Protein AF-A0A3N5HE63-F1 (afdb_monomer)

pLDDT: mean 71.76, std 16.98, range [38.91, 96.75]

Mean predicted aligned error: 15.1 Å

Structure (mmCIF, N/CA/C/O backbone):
data_AF-A0A3N5HE63-F1
#
_entry.id   AF-A0A3N5HE63-F1
#
loop_
_atom_site.group_PDB
_atom_site.id
_atom_site.type_symbol
_atom_site.label_atom_id
_atom_site.label_alt_id
_atom_site.label_comp_id
_atom_site.label_asym_id
_atom_site.label_entity_id
_atom_site.label_seq_id
_atom_site.pdbx_PDB_ins_code
_atom_site.Cartn_x
_atom_site.Cartn_y
_atom_site.Cartn_z
_atom_site.occupancy
_atom_site.B_iso_or_equiv
_atom_site.auth_seq_id
_atom_site.auth_comp_id
_atom_site.auth_asym_id
_atom_site.auth_atom_id
_atom_site.pdbx_PDB_model_num
ATOM 1 N N . MET A 1 1 ? 39.447 -13.914 7.683 1.00 48.34 1 MET A N 1
ATOM 2 C CA . MET A 1 1 ? 38.112 -14.407 7.272 1.00 48.34 1 MET A CA 1
ATOM 3 C C . MET A 1 1 ? 37.362 -14.836 8.532 1.00 48.34 1 MET A C 1
ATOM 5 O O . MET A 1 1 ? 37.515 -15.964 8.973 1.00 48.34 1 MET A O 1
ATOM 9 N N . SER A 1 2 ? 36.683 -13.901 9.212 1.00 47.88 2 SER A N 1
ATOM 10 C CA . SER A 1 2 ? 36.059 -14.165 10.520 1.00 47.88 2 SER A CA 1
ATOM 11 C C . SER A 1 2 ? 34.672 -14.775 10.322 1.00 47.88 2 SER A C 1
ATOM 13 O O . SER A 1 2 ? 33.735 -14.089 9.924 1.00 47.88 2 SER A O 1
ATOM 15 N N . SER A 1 3 ? 34.574 -16.076 10.591 1.00 61.31 3 SER A N 1
ATOM 16 C CA . SER A 1 3 ? 33.347 -16.878 10.641 1.00 61.31 3 SER A CA 1
ATOM 17 C C . SER A 1 3 ? 32.465 -16.487 11.840 1.00 61.31 3 SER A C 1
ATOM 19 O O . SER A 1 3 ? 32.244 -17.276 12.758 1.00 61.31 3 SER A O 1
ATOM 21 N N . ARG A 1 4 ? 31.960 -15.251 11.864 1.00 63.72 4 ARG A N 1
ATOM 22 C CA . ARG A 1 4 ? 30.845 -14.868 12.736 1.00 63.72 4 ARG A CA 1
ATOM 23 C C . ARG A 1 4 ? 29.577 -15.130 11.935 1.00 63.72 4 ARG A C 1
ATOM 25 O O . ARG A 1 4 ? 29.389 -14.509 10.894 1.00 63.72 4 ARG A O 1
ATOM 32 N N . GLY A 1 5 ? 28.771 -16.103 12.364 1.00 64.19 5 GLY A N 1
ATOM 33 C CA . GLY A 1 5 ? 27.536 -16.474 11.668 1.00 64.19 5 GLY A CA 1
ATOM 34 C C . GLY A 1 5 ? 26.649 -15.253 11.379 1.00 64.19 5 GLY A C 1
ATOM 35 O O . GLY A 1 5 ? 26.785 -14.228 12.054 1.00 64.19 5 GLY A O 1
ATOM 36 N N . PRO A 1 6 ? 25.716 -15.335 10.414 1.00 78.62 6 PRO A N 1
ATOM 37 C CA . PRO A 1 6 ? 24.883 -14.208 9.972 1.00 78.62 6 PRO A CA 1
ATOM 38 C C . PRO A 1 6 ? 23.885 -13.703 11.038 1.00 78.62 6 PRO A C 1
ATOM 40 O O . PRO A 1 6 ? 22.936 -12.993 10.726 1.00 78.62 6 PRO A O 1
ATOM 43 N N . VAL A 1 7 ? 24.090 -14.026 12.314 1.00 82.31 7 VAL A N 1
ATOM 44 C CA . VAL A 1 7 ? 23.218 -13.664 13.433 1.00 82.31 7 VAL A CA 1
ATOM 45 C C . VAL A 1 7 ? 23.179 -12.158 13.680 1.00 82.31 7 VAL A C 1
ATOM 47 O O . VAL A 1 7 ? 22.110 -11.620 13.944 1.00 82.31 7 VAL A O 1
ATOM 50 N N . LEU A 1 8 ? 24.311 -11.459 13.535 1.00 85.44 8 LEU A N 1
ATOM 51 C CA . LEU A 1 8 ? 24.368 -10.009 13.729 1.00 85.44 8 LEU A CA 1
ATOM 52 C C . LEU A 1 8 ? 23.517 -9.251 12.690 1.00 85.44 8 LEU A C 1
ATOM 54 O O . LEU A 1 8 ? 22.650 -8.487 13.109 1.00 85.44 8 LEU A O 1
ATOM 58 N N . PRO A 1 9 ? 23.684 -9.456 11.366 1.00 87.62 9 PRO A N 1
ATOM 59 C CA . PRO A 1 9 ? 22.844 -8.769 10.387 1.00 87.62 9 PRO A CA 1
ATOM 60 C C . PRO A 1 9 ? 21.364 -9.162 10.489 1.00 87.62 9 PRO A C 1
ATOM 62 O O . PRO A 1 9 ? 20.508 -8.304 10.292 1.00 87.62 9 PRO A O 1
ATOM 65 N N . VAL A 1 10 ? 21.040 -10.409 10.855 1.00 88.56 10 VAL A N 1
ATOM 66 C CA . VAL A 1 10 ? 19.645 -10.840 11.062 1.00 88.56 10 VAL A CA 1
ATOM 67 C C . VAL A 1 10 ? 19.011 -10.129 12.261 1.00 88.56 10 VAL A C 1
ATOM 69 O O . VAL A 1 10 ? 17.905 -9.613 12.138 1.00 88.56 10 VAL A O 1
ATOM 72 N N . LEU A 1 11 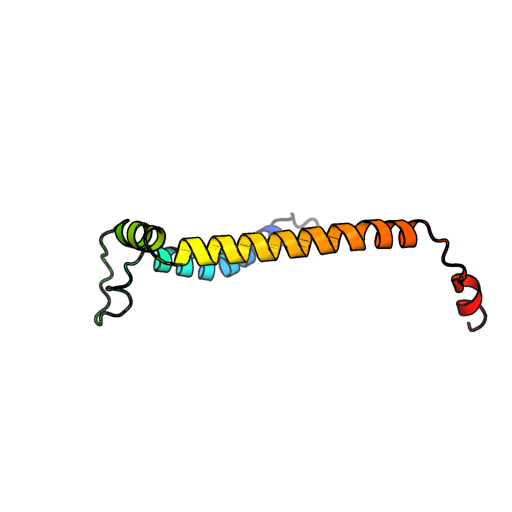? 19.707 -10.037 13.397 1.00 91.19 11 LEU A N 1
ATOM 73 C CA . LEU A 1 11 ? 19.211 -9.315 14.576 1.00 91.19 11 LEU A CA 1
ATOM 74 C C . LEU A 1 11 ? 19.004 -7.824 14.288 1.00 91.19 11 LEU A C 1
ATOM 76 O O . LEU A 1 11 ? 17.985 -7.260 14.683 1.00 91.19 11 LEU A O 1
ATOM 80 N N . VAL A 1 12 ? 19.934 -7.200 13.558 1.00 91.38 12 VAL A N 1
ATOM 81 C CA . VAL A 1 12 ? 19.803 -5.801 13.125 1.00 91.38 12 VAL A CA 1
ATOM 82 C C . VAL A 1 12 ? 18.595 -5.626 12.202 1.00 91.38 12 VAL A C 1
ATOM 84 O O . VAL A 1 12 ? 17.810 -4.703 12.402 1.00 91.38 12 VAL A O 1
ATOM 87 N N . ALA A 1 13 ? 18.396 -6.525 11.235 1.00 89.31 13 ALA A N 1
ATOM 88 C CA . ALA A 1 13 ? 17.242 -6.480 10.341 1.00 89.31 13 ALA A CA 1
ATOM 89 C C . ALA A 1 13 ? 15.913 -6.643 11.101 1.00 89.31 13 ALA A C 1
ATOM 91 O O . ALA A 1 13 ? 14.982 -5.878 10.865 1.00 89.31 13 ALA A O 1
ATOM 92 N N . VAL A 1 14 ? 15.832 -7.580 12.053 1.00 90.88 14 VAL A N 1
ATOM 93 C CA . VAL A 1 14 ? 14.6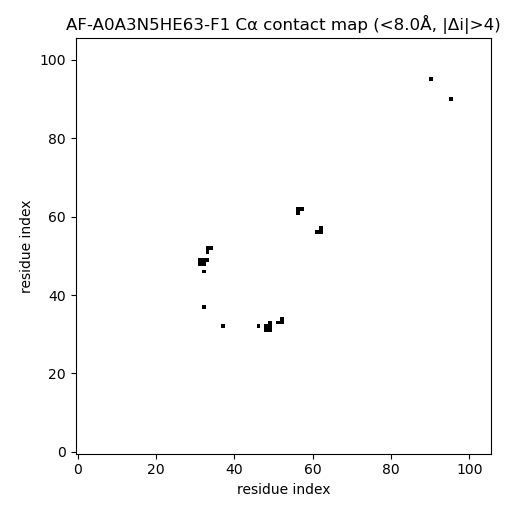33 -7.788 12.886 1.00 90.88 14 VAL A CA 1
ATOM 94 C C . VAL A 1 14 ? 14.331 -6.557 13.740 1.00 90.88 14 VAL A C 1
ATOM 96 O O . VAL A 1 14 ? 13.178 -6.133 13.805 1.00 90.88 14 VAL A O 1
ATOM 99 N N . LEU A 1 15 ? 15.349 -5.945 14.353 1.00 92.69 15 LEU A N 1
ATOM 100 C CA . LEU A 1 15 ? 15.178 -4.726 15.142 1.00 92.69 15 LEU A CA 1
ATOM 101 C C . LEU A 1 15 ? 14.679 -3.561 14.277 1.00 92.69 15 LEU A C 1
ATOM 103 O O . LEU A 1 15 ? 13.746 -2.864 14.668 1.00 92.69 15 LEU A O 1
ATOM 107 N N . LEU A 1 16 ? 15.258 -3.372 13.088 1.00 91.62 16 LEU A N 1
ATOM 108 C CA . LEU A 1 16 ? 14.823 -2.339 12.145 1.00 91.62 16 LEU A CA 1
ATOM 109 C C . LEU A 1 16 ? 13.374 -2.554 11.703 1.00 91.62 16 LEU A C 1
ATOM 111 O O . LEU A 1 16 ? 12.583 -1.613 11.724 1.00 91.62 16 LEU A O 1
ATOM 115 N N . VAL A 1 17 ? 13.001 -3.791 11.365 1.00 91.62 17 VAL A N 1
ATOM 116 C CA . VAL A 1 17 ? 11.618 -4.145 11.021 1.00 91.62 17 VAL A CA 1
ATOM 117 C C . VAL A 1 17 ? 10.678 -3.855 12.191 1.00 91.62 17 VAL A C 1
ATOM 119 O O . VAL A 1 17 ? 9.630 -3.252 11.983 1.00 91.62 17 VAL A O 1
ATOM 122 N N . ALA A 1 18 ? 11.052 -4.206 13.423 1.00 87.94 18 ALA A N 1
ATOM 123 C CA . ALA A 1 18 ? 10.240 -3.928 14.605 1.00 87.94 18 ALA A CA 1
ATOM 124 C C . ALA A 1 18 ? 10.042 -2.418 14.841 1.00 87.94 18 ALA A C 1
ATOM 126 O O . ALA A 1 18 ? 8.926 -1.982 15.123 1.00 87.94 18 ALA A O 1
ATOM 127 N N . VAL A 1 19 ? 11.092 -1.606 14.671 1.00 91.25 19 VAL A N 1
ATOM 128 C CA . VAL A 1 19 ? 11.016 -0.139 14.795 1.00 91.25 19 VAL A CA 1
ATOM 129 C C . VAL A 1 19 ? 10.120 0.464 13.713 1.00 91.25 19 VAL A C 1
ATOM 131 O O . VAL A 1 19 ? 9.309 1.335 14.015 1.00 91.25 19 VAL A O 1
ATOM 134 N N . VAL A 1 20 ? 10.214 -0.020 12.472 1.00 89.00 20 VAL A N 1
ATOM 135 C CA . VAL A 1 20 ? 9.373 0.440 11.352 1.00 89.00 20 VAL A CA 1
ATOM 136 C C . VAL A 1 20 ? 7.915 -0.000 11.514 1.00 89.00 20 VAL A C 1
ATOM 138 O O . VAL A 1 20 ? 7.005 0.752 11.171 1.00 89.00 20 VAL A O 1
ATOM 141 N N . LEU A 1 21 ? 7.668 -1.193 12.061 1.00 85.31 21 LEU A N 1
ATOM 142 C CA . LEU A 1 21 ? 6.317 -1.702 12.305 1.00 85.31 21 LEU A CA 1
ATOM 143 C C .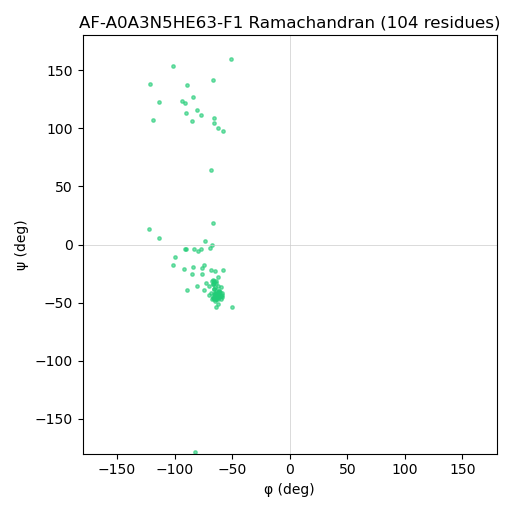 LEU A 1 21 ? 5.646 -1.060 13.521 1.00 85.31 21 LEU A C 1
ATOM 145 O O . LEU A 1 21 ? 4.421 -0.994 13.558 1.00 85.31 21 LEU A O 1
ATOM 149 N N . CYS A 1 22 ? 6.407 -0.553 14.491 1.00 83.88 22 CYS A N 1
ATOM 150 C CA . CYS A 1 22 ? 5.874 0.117 15.678 1.00 83.88 22 CYS A CA 1
ATOM 151 C C . CYS A 1 22 ? 4.835 1.223 15.355 1.00 83.88 22 CYS A C 1
ATOM 153 O O . CYS A 1 22 ? 3.700 1.125 15.835 1.00 83.88 22 CYS A O 1
ATOM 155 N N . PRO A 1 23 ? 5.122 2.226 14.495 1.00 82.00 23 PRO A N 1
ATOM 156 C CA . PRO A 1 23 ? 4.129 3.234 14.121 1.00 82.00 23 PRO A CA 1
ATOM 157 C C . PRO A 1 23 ? 2.965 2.653 13.307 1.00 82.00 23 PRO A C 1
ATOM 159 O O . PRO A 1 23 ? 1.841 3.135 13.425 1.00 82.00 23 PRO A O 1
ATOM 162 N N . VAL A 1 24 ? 3.193 1.597 12.518 1.00 80.00 24 VAL A N 1
ATOM 163 C CA . VAL A 1 24 ? 2.128 0.923 11.756 1.00 80.00 24 VAL A CA 1
ATOM 164 C C . VAL A 1 24 ? 1.133 0.265 12.707 1.00 80.00 24 VAL A C 1
ATOM 166 O O . VAL A 1 24 ? -0.070 0.457 12.562 1.00 80.00 24 V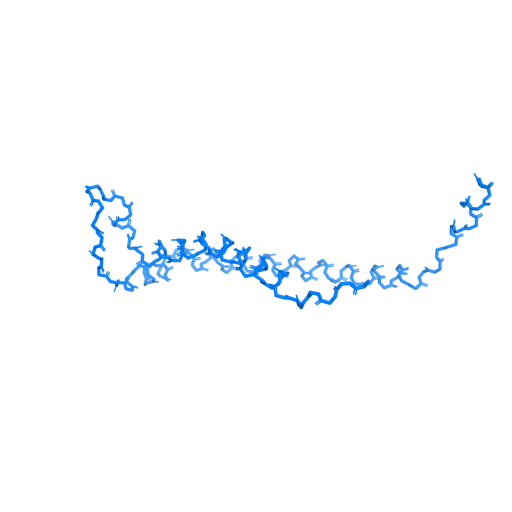AL A O 1
ATOM 169 N N . VAL A 1 25 ? 1.620 -0.447 13.724 1.00 75.69 25 VAL A N 1
ATOM 170 C CA . VAL A 1 25 ? 0.778 -1.063 14.757 1.00 75.69 25 VAL A CA 1
ATOM 171 C C . VAL A 1 25 ? -0.008 0.005 15.519 1.00 75.69 25 VAL A C 1
ATOM 173 O O . VAL A 1 25 ? -1.197 -0.186 15.761 1.00 75.69 25 VAL A O 1
ATOM 176 N N . PHE A 1 26 ? 0.603 1.151 15.830 1.00 74.44 26 PHE A N 1
ATOM 177 C CA . PHE A 1 26 ? -0.089 2.275 16.468 1.00 74.44 26 PHE A CA 1
ATOM 178 C C . PHE A 1 26 ? -1.227 2.837 15.598 1.00 74.44 26 PHE A C 1
ATOM 180 O O . PHE A 1 26 ? -2.340 3.033 16.083 1.00 74.44 26 PHE A O 1
ATOM 187 N N . ILE A 1 27 ? -0.989 3.036 14.298 1.00 73.75 27 ILE A N 1
ATOM 188 C CA . ILE A 1 27 ? -2.012 3.507 13.349 1.00 73.75 27 ILE A CA 1
ATOM 189 C C . ILE A 1 27 ? -3.139 2.481 13.205 1.00 73.75 27 ILE A C 1
ATOM 191 O O . ILE A 1 27 ? -4.312 2.848 13.219 1.00 73.75 27 ILE A O 1
ATOM 195 N N . VAL A 1 28 ? -2.802 1.195 13.113 1.00 70.00 28 VAL A N 1
ATOM 196 C CA . VAL A 1 28 ? -3.784 0.108 13.030 1.00 70.00 28 VAL A CA 1
ATOM 197 C C . VAL A 1 28 ? -4.639 0.058 14.299 1.00 70.00 28 VAL A C 1
ATOM 199 O O . VAL A 1 28 ? -5.861 -0.001 14.204 1.00 70.00 28 VAL A O 1
ATOM 202 N N . GLN A 1 29 ? -4.038 0.175 15.486 1.00 64.50 29 GLN A N 1
ATOM 203 C CA . GLN A 1 29 ? -4.776 0.258 16.752 1.00 64.50 29 GLN A CA 1
ATOM 204 C C . GLN A 1 29 ? -5.706 1.478 16.808 1.00 64.50 29 GLN A C 1
ATOM 206 O O . GLN A 1 29 ? -6.844 1.357 17.260 1.00 64.50 29 GLN A O 1
ATOM 211 N N . MET A 1 30 ? -5.260 2.637 16.317 1.00 59.69 30 MET A N 1
ATOM 212 C CA . MET A 1 30 ? -6.095 3.839 16.211 1.00 59.69 30 MET A CA 1
ATOM 213 C C . MET A 1 30 ? -7.231 3.662 15.193 1.00 59.69 30 MET A C 1
ATOM 215 O O . MET A 1 30 ? -8.336 4.140 15.435 1.00 59.69 30 MET A O 1
ATOM 219 N N . SER A 1 31 ? -7.007 2.915 14.106 1.00 60.16 31 SER A N 1
ATOM 220 C CA . SER A 1 31 ? -8.024 2.606 13.090 1.00 60.16 31 SER A CA 1
ATOM 221 C C . SER A 1 31 ? -9.180 1.751 13.621 1.00 60.16 31 SER A C 1
ATOM 223 O O . SER A 1 31 ? -10.261 1.766 13.032 1.00 60.16 31 SER A O 1
ATOM 225 N N . PHE A 1 32 ? -8.976 1.002 14.708 1.00 55.62 32 PHE A N 1
ATOM 226 C CA . PHE A 1 32 ? -10.027 0.220 15.366 1.00 55.62 32 PHE A CA 1
ATOM 227 C C . PHE A 1 32 ? -10.778 0.995 16.464 1.00 55.62 32 PHE A C 1
ATOM 229 O O . PHE A 1 32 ? -11.741 0.468 17.020 1.00 55.62 32 PHE A O 1
ATOM 236 N N . ARG A 1 33 ? -10.386 2.241 16.779 1.00 52.09 33 ARG A N 1
ATOM 237 C CA . ARG A 1 33 ? -11.098 3.106 17.738 1.00 52.09 33 ARG A CA 1
ATOM 238 C C . ARG A 1 33 ? -12.176 3.935 17.025 1.00 52.09 33 ARG A C 1
ATOM 240 O O . ARG A 1 33 ? -11.951 4.475 15.946 1.00 52.09 33 ARG A O 1
ATOM 247 N N . THR A 1 34 ? -13.364 4.045 17.620 1.00 54.03 34 THR A N 1
ATOM 248 C CA . THR A 1 34 ? -14.502 4.811 17.074 1.00 54.03 34 THR A CA 1
ATOM 249 C C . THR A 1 34 ? -14.233 6.316 17.042 1.00 54.03 34 THR A C 1
ATOM 251 O O . THR A 1 34 ? -13.701 6.861 18.011 1.00 54.03 34 THR A O 1
ATOM 254 N N . GLY A 1 35 ? -14.680 7.012 15.987 1.00 51.94 35 GLY A N 1
ATOM 255 C CA . GLY A 1 35 ? -14.438 8.453 15.791 1.00 51.94 35 GLY A CA 1
ATOM 256 C C . GLY A 1 35 ? -14.951 9.371 16.915 1.00 51.94 35 GLY A C 1
ATOM 257 O O . GLY A 1 35 ? -14.415 10.458 17.101 1.00 51.94 35 GLY A O 1
ATOM 258 N N . LEU A 1 36 ? -15.927 8.922 17.714 1.00 47.22 36 LEU A N 1
ATOM 259 C CA . LEU A 1 36 ? -16.467 9.654 18.874 1.00 47.22 36 LEU A CA 1
ATOM 260 C C . LEU A 1 36 ? -15.656 9.481 20.169 1.00 47.22 36 LEU A C 1
ATOM 262 O O . LEU A 1 36 ? -15.769 10.304 21.073 1.00 47.22 36 LEU A O 1
ATOM 266 N N . GLU A 1 37 ? -14.823 8.446 20.266 1.00 48.16 37 GLU A N 1
ATOM 267 C CA . GLU A 1 37 ? -13.936 8.221 21.416 1.00 48.16 37 GLU A CA 1
ATOM 268 C C . GLU A 1 37 ? -12.493 8.689 21.131 1.00 48.16 37 GLU A C 1
ATOM 270 O O . GLU A 1 37 ? -11.704 8.848 22.057 1.00 48.16 37 GLU A O 1
ATOM 275 N N . ALA A 1 38 ? -12.164 9.024 19.874 1.00 48.22 38 ALA A N 1
ATOM 276 C CA . ALA A 1 38 ? -10.912 9.695 19.503 1.00 48.22 38 ALA A CA 1
ATOM 277 C C . ALA A 1 38 ? -10.823 11.155 20.005 1.00 48.22 38 ALA A C 1
ATOM 279 O O . ALA A 1 38 ? -9.725 11.688 20.144 1.00 48.22 38 ALA A O 1
ATOM 280 N N . PHE A 1 39 ? -11.967 11.788 20.297 1.00 48.81 39 PHE A N 1
ATOM 281 C CA . PHE A 1 39 ? -12.062 13.182 20.760 1.00 48.81 39 PHE A CA 1
ATOM 282 C C . PHE A 1 39 ? -12.567 13.330 22.207 1.00 48.81 39 PHE A C 1
ATOM 284 O O . PHE A 1 39 ? -12.793 14.449 22.666 1.00 48.81 39 PHE A O 1
ATOM 291 N N . ARG A 1 40 ? -12.758 12.230 22.951 1.00 44.72 40 ARG A N 1
ATOM 292 C CA . ARG A 1 40 ? -13.188 12.283 24.358 1.00 44.72 40 ARG A CA 1
ATOM 293 C C . ARG A 1 40 ? -11.981 12.324 25.301 1.00 44.72 40 ARG A C 1
ATOM 295 O O . ARG A 1 40 ? -11.154 11.420 25.310 1.00 44.72 40 ARG A O 1
ATOM 302 N N . MET A 1 41 ? -11.913 13.369 26.125 1.00 38.91 41 MET A N 1
ATOM 303 C CA . MET A 1 41 ? -11.097 13.416 27.346 1.00 38.91 41 MET A CA 1
ATOM 304 C C . MET A 1 41 ? -12.005 12.975 28.507 1.00 38.91 41 MET A C 1
ATOM 306 O O . MET A 1 41 ? -13.054 13.604 28.661 1.00 38.91 41 MET A O 1
ATOM 310 N N . PRO A 1 42 ? -11.697 11.936 29.313 1.00 47.84 42 PRO A N 1
ATOM 311 C CA . PRO A 1 42 ? -10.419 11.247 29.518 1.00 47.84 42 PRO A CA 1
ATOM 312 C C . PRO A 1 42 ? -10.286 9.893 28.770 1.00 47.84 42 PRO A C 1
ATOM 314 O O . PRO A 1 42 ? -11.290 9.233 28.509 1.00 47.84 42 PRO A O 1
ATOM 317 N N . PRO A 1 43 ? -9.052 9.450 28.446 1.00 47.19 43 PRO A N 1
ATOM 318 C CA . PRO A 1 43 ? -8.792 8.256 27.637 1.00 47.19 43 PRO A CA 1
ATOM 319 C C . PRO A 1 43 ? -8.967 6.959 28.442 1.00 47.19 43 PRO A C 1
ATOM 321 O O . PRO A 1 43 ? -8.163 6.641 29.318 1.00 47.19 43 PRO A O 1
ATOM 324 N N . THR A 1 44 ? -9.995 6.170 28.133 1.00 52.50 44 THR A N 1
ATOM 325 C CA . THR A 1 44 ? -10.201 4.846 28.732 1.00 52.50 44 TH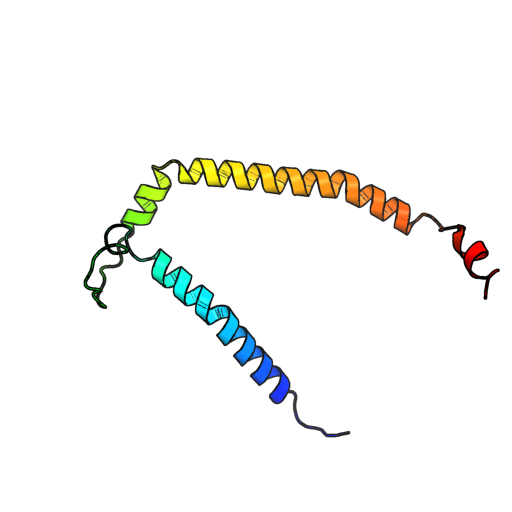R A CA 1
ATOM 326 C C . THR A 1 44 ? -9.393 3.781 27.983 1.00 52.50 44 THR A C 1
ATOM 328 O O . THR A 1 44 ? -9.468 3.645 26.764 1.00 52.50 44 THR A O 1
ATOM 331 N N . LEU A 1 45 ? -8.593 3.005 28.725 1.00 53.19 45 LEU A N 1
ATOM 332 C CA . LEU A 1 45 ? -7.748 1.915 28.203 1.00 53.19 45 LEU A CA 1
ATOM 333 C C . LEU A 1 45 ? -8.536 0.630 27.874 1.00 53.19 45 LEU A C 1
ATOM 335 O O . LEU A 1 45 ? -7.963 -0.322 27.352 1.00 53.19 45 LEU A O 1
ATOM 339 N N . VAL A 1 46 ? -9.841 0.604 28.167 1.00 50.12 46 VAL A N 1
ATOM 340 C CA . VAL A 1 46 ? -10.749 -0.524 27.927 1.00 50.12 46 VAL A CA 1
ATOM 341 C C . VAL A 1 46 ? -11.831 -0.047 26.963 1.00 50.12 46 VAL A C 1
ATOM 343 O O . VAL A 1 46 ? -12.671 0.773 27.325 1.00 50.12 46 VAL A O 1
ATOM 346 N N . PHE A 1 47 ? -11.763 -0.515 25.720 1.00 52.06 47 PHE A N 1
ATOM 347 C CA . PHE A 1 47 ? -12.588 -0.057 24.603 1.00 52.06 47 PHE A CA 1
ATOM 348 C C . PHE A 1 47 ? -13.372 -1.244 24.042 1.00 52.06 47 PHE A C 1
ATOM 350 O O . PHE A 1 47 ? -12.817 -2.334 23.897 1.00 52.06 47 PHE A O 1
ATOM 357 N N . SER A 1 48 ? -14.646 -1.043 23.709 1.00 49.34 48 SER A N 1
ATOM 358 C CA . SER A 1 48 ? -15.463 -2.062 23.042 1.00 49.34 48 SER A CA 1
ATOM 359 C C . SER A 1 48 ? -15.134 -2.060 21.541 1.00 49.34 48 SER A C 1
ATOM 361 O O . SER A 1 48 ? -15.358 -1.034 20.888 1.00 49.34 48 SER A O 1
ATOM 363 N N . PRO A 1 49 ? -14.575 -3.141 20.962 1.00 51.41 49 PRO A N 1
ATOM 364 C CA . PRO A 1 49 ? -14.270 -3.190 19.536 1.00 51.41 49 PRO A CA 1
ATOM 365 C C . PRO A 1 49 ? -15.585 -3.158 18.752 1.00 51.41 49 PRO A C 1
ATOM 367 O O . PRO A 1 49 ? -16.325 -4.138 18.707 1.00 51.41 49 PRO A O 1
ATOM 370 N N . THR A 1 50 ? -15.911 -2.014 18.150 1.00 53.16 50 THR A N 1
ATOM 371 C CA . THR A 1 50 ? -17.163 -1.829 17.411 1.00 53.16 50 THR A CA 1
ATOM 372 C C . THR A 1 50 ? -16.881 -1.626 15.925 1.00 53.16 50 THR A C 1
ATOM 374 O O . THR A 1 50 ? -16.195 -0.699 15.504 1.00 53.16 50 THR A O 1
ATOM 377 N N . LEU A 1 51 ? -17.468 -2.494 15.097 1.00 55.53 51 LEU A N 1
ATOM 378 C CA . LEU A 1 51 ? -17.391 -2.462 13.627 1.00 55.53 51 LEU A CA 1
ATOM 379 C C . LEU A 1 51 ? -18.228 -1.331 12.996 1.00 55.53 51 LEU A C 1
ATOM 381 O O . LEU A 1 51 ? -18.291 -1.201 11.776 1.00 55.53 51 LEU A O 1
ATOM 385 N N . ARG A 1 52 ? -18.864 -0.491 13.819 1.00 53.50 52 ARG A N 1
ATOM 386 C CA . ARG A 1 52 ? -19.772 0.571 13.372 1.00 53.50 52 ARG A CA 1
ATOM 387 C C . ARG A 1 52 ? -19.055 1.684 12.603 1.00 53.50 52 ARG A C 1
ATOM 389 O O . ARG A 1 52 ? -19.6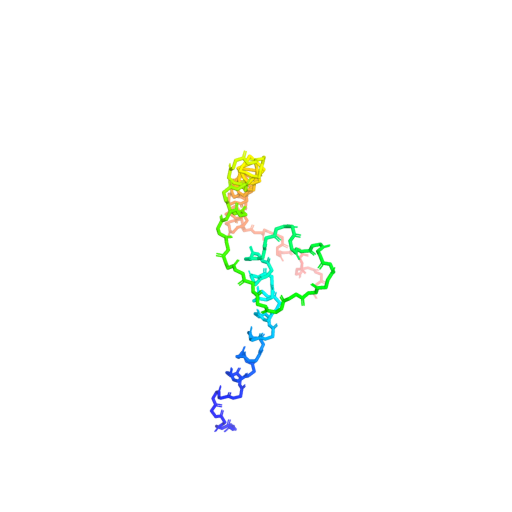02 2.188 11.635 1.00 53.50 52 ARG A O 1
ATOM 396 N N . ASN A 1 53 ? -17.793 1.963 12.939 1.00 54.22 53 ASN A N 1
ATOM 397 C CA . ASN A 1 53 ? -16.959 2.926 12.209 1.00 54.22 53 ASN A CA 1
ATOM 398 C C . ASN A 1 53 ? -16.725 2.492 10.745 1.00 54.22 53 ASN A C 1
ATOM 400 O O . ASN A 1 53 ? -16.695 3.328 9.848 1.00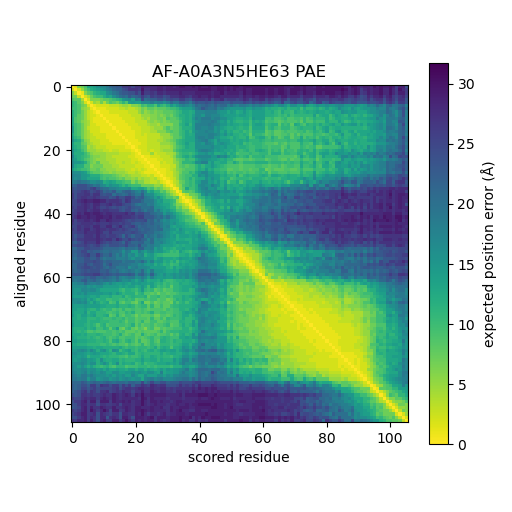 54.22 53 ASN A O 1
ATOM 404 N N . TYR A 1 54 ? -16.595 1.182 10.497 1.00 54.19 54 TYR A N 1
ATOM 405 C CA . TYR A 1 54 ? -16.459 0.629 9.145 1.00 54.19 54 TYR A CA 1
ATOM 406 C C . TYR A 1 54 ? -17.779 0.678 8.363 1.00 54.19 54 TYR A C 1
ATOM 408 O O . TYR A 1 54 ? -17.746 0.899 7.157 1.00 54.19 54 TYR A O 1
ATOM 416 N N . ALA A 1 55 ? -18.929 0.527 9.031 1.00 57.66 55 ALA A N 1
ATOM 417 C CA . ALA A 1 55 ? -20.240 0.687 8.397 1.00 57.66 55 ALA A CA 1
ATOM 418 C C . ALA A 1 55 ? -20.487 2.145 7.960 1.00 57.66 55 ALA A C 1
ATOM 420 O O . ALA A 1 55 ? -20.840 2.384 6.806 1.00 57.66 55 ALA A O 1
ATOM 421 N N . ASP A 1 56 ? -20.172 3.118 8.823 1.00 57.22 56 ASP A N 1
ATOM 422 C CA . ASP A 1 56 ? -20.298 4.550 8.507 1.00 57.22 56 ASP A CA 1
ATOM 423 C C . ASP A 1 56 ? -19.318 4.989 7.388 1.00 57.22 56 ASP A C 1
ATOM 425 O O . ASP A 1 56 ? -19.627 5.857 6.568 1.00 57.22 56 ASP A O 1
ATOM 429 N N . LEU A 1 57 ? -18.137 4.358 7.300 1.00 55.47 57 LEU A N 1
ATOM 430 C CA . LEU A 1 57 ? -17.167 4.546 6.207 1.00 55.47 57 LEU A CA 1
ATOM 431 C C . LEU A 1 57 ? -17.696 4.056 4.848 1.00 55.47 57 LEU A C 1
ATOM 433 O O . LEU A 1 57 ? -17.354 4.640 3.817 1.00 55.47 57 LEU A O 1
ATOM 437 N N . VAL A 1 58 ? -18.512 2.998 4.837 1.00 56.06 58 VAL A N 1
ATOM 438 C CA . VAL A 1 58 ? -19.095 2.421 3.615 1.00 56.06 58 VAL A CA 1
ATOM 439 C C . VAL A 1 58 ? -20.314 3.218 3.137 1.00 56.06 58 VAL A C 1
ATOM 441 O O . VAL A 1 58 ? -20.473 3.395 1.932 1.00 56.06 58 VAL A O 1
ATOM 444 N N . GLU A 1 59 ? -21.132 3.759 4.046 1.00 58.00 59 GLU A N 1
ATOM 445 C CA . GLU A 1 59 ? -22.267 4.635 3.697 1.00 58.00 59 GLU A CA 1
ATOM 446 C C . GLU A 1 59 ? -21.841 6.066 3.306 1.00 58.00 59 GLU A C 1
ATOM 448 O O . GLU A 1 59 ? -22.575 6.783 2.621 1.00 58.00 59 GLU A O 1
ATOM 453 N N . GLY A 1 60 ? -20.641 6.500 3.705 1.00 62.38 60 GLY A N 1
ATOM 454 C CA . GLY A 1 60 ? -20.120 7.839 3.429 1.00 62.38 60 GLY A CA 1
ATOM 455 C C . GLY A 1 60 ? -19.479 8.049 2.044 1.00 62.38 60 GLY A C 1
ATOM 456 O O . GLY A 1 60 ? -19.336 7.160 1.207 1.00 62.38 60 GLY A O 1
ATOM 457 N N . LYS A 1 61 ? -18.974 9.273 1.809 1.00 60.91 61 LYS A N 1
ATOM 458 C CA . LYS A 1 61 ? -18.230 9.658 0.583 1.00 60.91 61 LYS A CA 1
ATOM 459 C C . LYS A 1 61 ? -16.838 9.010 0.461 1.00 60.91 61 LYS A C 1
ATOM 461 O O . LYS A 1 61 ? -16.158 9.226 -0.542 1.00 60.91 61 LYS A O 1
ATOM 466 N N . PHE A 1 62 ? -16.401 8.243 1.460 1.00 64.19 62 PHE A N 1
ATOM 467 C CA . PHE A 1 62 ? -15.075 7.626 1.501 1.00 64.19 62 PHE A CA 1
ATOM 468 C C . PHE A 1 62 ? -14.884 6.604 0.377 1.00 64.19 62 PHE A C 1
ATOM 470 O O . PHE A 1 62 ? -13.870 6.655 -0.313 1.00 64.19 62 PHE A O 1
ATOM 477 N N . VAL A 1 63 ? -15.891 5.763 0.108 1.00 68.00 63 VAL A N 1
ATOM 478 C CA . VAL A 1 63 ? -15.856 4.791 -1.000 1.00 68.00 63 VAL A CA 1
ATOM 479 C C . VAL A 1 63 ? -15.655 5.499 -2.342 1.00 68.00 63 VAL A C 1
ATOM 481 O O . VAL A 1 63 ? -14.833 5.077 -3.151 1.00 68.00 63 VAL A O 1
ATOM 484 N N . ARG A 1 64 ? -16.331 6.634 -2.560 1.00 72.12 64 ARG A N 1
ATOM 485 C CA . ARG A 1 64 ? -16.169 7.432 -3.784 1.00 72.12 64 ARG A CA 1
ATOM 486 C C . ARG A 1 64 ? -14.762 8.025 -3.903 1.00 72.12 64 ARG A C 1
ATOM 488 O O . ARG A 1 64 ? -14.184 7.976 -4.983 1.00 72.12 64 ARG A O 1
ATOM 495 N N . SER A 1 65 ? -14.199 8.558 -2.820 1.00 72.44 65 SER A N 1
ATOM 496 C CA . SER A 1 65 ? -12.816 9.059 -2.815 1.00 72.44 65 SER A CA 1
ATOM 497 C C . SER A 1 65 ? -11.792 7.944 -3.030 1.00 72.44 65 SER A C 1
ATOM 499 O O . SER A 1 65 ? -10.803 8.155 -3.727 1.00 72.44 65 SER A O 1
ATOM 501 N N . LEU A 1 66 ? -12.041 6.752 -2.484 1.00 78.94 66 LEU A N 1
ATOM 502 C CA . LEU A 1 66 ? -11.192 5.582 -2.675 1.00 78.94 66 LEU A CA 1
ATOM 503 C C . LEU A 1 66 ? -11.204 5.143 -4.143 1.00 78.94 66 LEU A C 1
ATOM 505 O O . LEU A 1 66 ? -10.142 5.035 -4.747 1.00 78.94 66 LEU A O 1
ATOM 509 N N . VAL A 1 67 ? -12.388 5.022 -4.752 1.00 81.81 67 VAL A N 1
ATOM 510 C CA . VAL A 1 67 ? -12.533 4.715 -6.185 1.00 81.81 67 VAL A CA 1
ATOM 511 C C . VAL A 1 67 ? -11.865 5.779 -7.057 1.00 81.81 67 VAL A C 1
ATOM 513 O O . VAL A 1 67 ? -11.101 5.429 -7.952 1.00 81.81 67 VAL A O 1
ATOM 516 N N . ASN A 1 68 ? -12.082 7.069 -6.787 1.00 85.50 68 ASN A N 1
ATOM 517 C CA . ASN A 1 68 ? -11.458 8.149 -7.557 1.00 85.50 68 ASN A CA 1
ATOM 518 C C . ASN A 1 68 ? -9.924 8.071 -7.515 1.00 85.50 68 ASN A C 1
ATOM 520 O O . ASN A 1 68 ? -9.273 8.180 -8.555 1.00 85.50 68 ASN A O 1
ATOM 524 N N . SER A 1 69 ? -9.344 7.852 -6.333 1.00 86.75 69 SER A N 1
ATOM 525 C CA . SER A 1 69 ? -7.893 7.734 -6.170 1.00 86.75 69 SER A CA 1
ATOM 526 C C . SER A 1 69 ? -7.342 6.471 -6.824 1.00 86.75 69 SER A C 1
ATOM 528 O O . SER A 1 69 ? -6.318 6.551 -7.493 1.00 86.75 69 SER A O 1
ATOM 530 N N . THR A 1 70 ? -8.022 5.327 -6.696 1.00 90.25 70 THR A N 1
ATOM 531 C CA . THR A 1 70 ? -7.619 4.067 -7.340 1.00 90.25 70 THR A CA 1
ATOM 532 C C . THR A 1 70 ? -7.663 4.171 -8.859 1.00 90.25 70 THR A C 1
ATOM 534 O O . THR A 1 70 ? -6.730 3.734 -9.530 1.00 90.25 70 THR A O 1
ATOM 537 N N . VAL A 1 71 ? -8.716 4.771 -9.416 1.00 93.38 71 VAL A N 1
ATOM 538 C CA . VAL A 1 71 ? -8.826 4.986 -10.863 1.00 93.38 71 VAL A CA 1
ATOM 539 C C . VAL A 1 71 ? -7.723 5.927 -11.337 1.00 93.38 71 VAL A C 1
ATOM 541 O O . VAL A 1 71 ? -7.024 5.591 -12.286 1.00 93.38 71 VAL A O 1
ATOM 544 N N . THR A 1 72 ? -7.511 7.049 -10.642 1.00 92.06 72 THR A N 1
ATOM 545 C CA . THR A 1 72 ? -6.503 8.055 -11.019 1.00 92.06 72 THR A CA 1
ATOM 546 C C . THR A 1 72 ? -5.075 7.517 -10.912 1.00 92.06 72 THR A C 1
ATOM 548 O O . THR A 1 72 ? -4.251 7.760 -11.796 1.00 92.06 72 THR A O 1
ATOM 551 N N . SER A 1 73 ? -4.750 6.771 -9.852 1.00 92.00 73 SER A N 1
ATOM 552 C CA . SER A 1 73 ? -3.418 6.184 -9.691 1.00 92.00 73 SER A CA 1
ATOM 553 C C . SER A 1 73 ? -3.168 5.114 -10.750 1.00 92.00 73 SER A C 1
ATOM 555 O O . SER A 1 73 ? -2.151 5.163 -11.438 1.00 92.00 73 SER A O 1
ATOM 557 N N . THR A 1 74 ? -4.133 4.217 -10.964 1.00 95.00 74 THR A N 1
ATOM 558 C CA . THR A 1 74 ? -4.015 3.137 -11.951 1.00 95.00 74 THR A CA 1
ATOM 559 C C . THR A 1 74 ? -3.929 3.688 -13.369 1.00 95.00 74 THR A C 1
ATOM 561 O O . THR A 1 74 ? -3.083 3.240 -14.139 1.00 95.00 74 THR A O 1
ATOM 564 N N . SER A 1 75 ? -4.741 4.692 -13.721 1.00 95.56 75 SER A N 1
ATOM 565 C CA . SER A 1 75 ? -4.675 5.331 -15.037 1.00 95.56 75 SER A CA 1
ATOM 566 C C . SER A 1 75 ? -3.324 6.004 -15.260 1.00 95.56 75 SER A C 1
ATOM 568 O O . SER A 1 75 ? -2.745 5.875 -16.334 1.00 95.56 75 SER A O 1
ATOM 570 N N . THR A 1 76 ? -2.786 6.673 -14.238 1.00 95.25 76 THR A N 1
ATOM 571 C CA . THR A 1 76 ? -1.478 7.334 -14.323 1.00 95.25 76 THR A CA 1
ATOM 572 C C . THR A 1 76 ? -0.355 6.316 -14.505 1.00 95.25 76 THR A C 1
ATOM 574 O O . THR A 1 76 ? 0.472 6.476 -15.399 1.00 95.25 76 THR A O 1
ATOM 577 N N . THR A 1 77 ? -0.344 5.234 -13.721 1.00 95.06 77 THR A N 1
ATOM 578 C CA . THR A 1 77 ? 0.636 4.151 -13.875 1.00 95.06 77 THR A CA 1
ATOM 579 C C . THR A 1 77 ? 0.509 3.467 -15.234 1.00 95.06 77 THR A C 1
ATOM 581 O O . THR A 1 77 ? 1.522 3.220 -15.883 1.00 95.06 77 THR A O 1
ATOM 584 N N . ALA A 1 78 ? -0.711 3.205 -15.707 1.00 96.75 78 ALA A N 1
ATOM 585 C CA . ALA A 1 78 ? -0.942 2.593 -17.012 1.00 96.75 78 ALA A CA 1
ATOM 586 C C . ALA A 1 78 ? -0.417 3.476 -18.151 1.00 96.75 78 ALA A C 1
ATOM 588 O O . ALA A 1 78 ? 0.315 2.990 -19.008 1.00 96.75 78 ALA A O 1
ATOM 589 N N . LEU A 1 79 ? -0.716 4.778 -18.134 1.00 96.12 79 LEU A N 1
ATOM 590 C CA . LEU A 1 79 ? -0.194 5.730 -19.119 1.00 96.12 79 LEU A CA 1
ATOM 591 C C . LEU A 1 79 ? 1.335 5.831 -19.056 1.00 96.12 79 LEU A C 1
ATOM 593 O O . LEU A 1 79 ? 1.996 5.810 -20.095 1.00 96.12 79 LEU A O 1
ATOM 597 N N . ALA A 1 80 ? 1.906 5.878 -17.850 1.00 95.69 80 ALA A N 1
ATOM 598 C CA . ALA A 1 80 ? 3.352 5.903 -17.657 1.00 95.69 80 ALA A CA 1
ATOM 599 C C . ALA A 1 80 ? 4.028 4.645 -18.218 1.00 95.69 80 ALA A C 1
ATOM 601 O O . ALA A 1 80 ? 5.076 4.750 -18.847 1.00 95.69 80 ALA A O 1
ATOM 602 N N . LEU A 1 81 ? 3.428 3.464 -18.048 1.00 96.12 81 LEU A N 1
ATOM 603 C CA . LEU A 1 81 ? 3.935 2.220 -18.628 1.00 96.12 81 LEU A CA 1
ATOM 604 C C . LEU A 1 81 ? 3.763 2.190 -20.149 1.00 96.12 81 LEU A C 1
ATOM 606 O O . LEU A 1 81 ? 4.699 1.827 -20.855 1.00 96.12 81 LEU A O 1
ATOM 610 N N . LEU A 1 82 ? 2.611 2.615 -20.667 1.00 96.12 82 LEU A N 1
ATOM 611 C CA . LEU A 1 82 ? 2.342 2.637 -22.107 1.00 96.12 82 LEU A CA 1
ATOM 612 C C . LEU A 1 82 ? 3.332 3.513 -22.876 1.00 96.12 82 LEU A C 1
ATOM 614 O O . LEU A 1 82 ? 3.716 3.155 -23.984 1.00 96.12 82 LEU A O 1
ATOM 618 N N . LEU A 1 83 ? 3.764 4.632 -22.295 1.00 94.25 83 LEU A N 1
ATOM 619 C CA . LEU A 1 83 ? 4.757 5.521 -22.904 1.00 94.25 83 LEU A CA 1
ATOM 620 C C . LEU A 1 83 ? 6.193 5.134 -22.520 1.00 94.25 83 LEU A C 1
ATOM 622 O O . LEU A 1 83 ? 7.102 5.172 -23.349 1.00 94.25 83 LEU A O 1
ATOM 626 N N . GLY A 1 84 ? 6.401 4.737 -21.266 1.00 93.31 84 GLY A N 1
ATOM 627 C CA . GLY A 1 84 ? 7.713 4.448 -20.696 1.00 93.31 84 GLY A CA 1
ATOM 628 C C . GLY A 1 84 ? 8.311 3.131 -21.174 1.00 93.31 84 GLY A C 1
ATOM 629 O O . GLY A 1 84 ? 9.503 3.084 -21.453 1.00 93.31 84 GLY A O 1
ATOM 6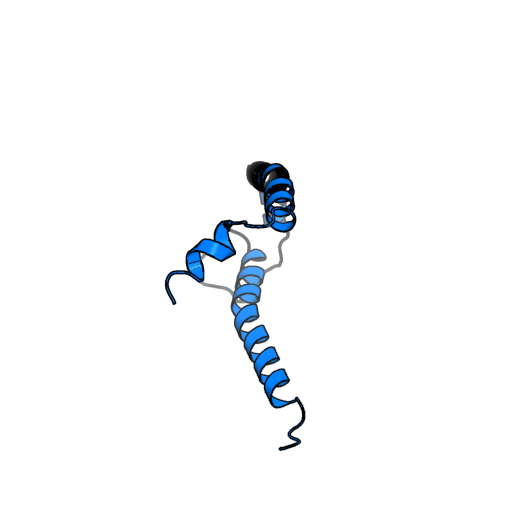30 N N . VAL A 1 85 ? 7.510 2.073 -21.331 1.00 94.56 85 VAL A N 1
ATOM 631 C CA . VAL A 1 85 ? 7.982 0.763 -21.812 1.00 94.56 85 VAL A CA 1
ATOM 632 C C . VAL A 1 85 ? 8.548 0.840 -23.237 1.00 94.56 85 VAL A C 1
ATOM 634 O O . VAL A 1 85 ? 9.683 0.400 -23.425 1.00 94.56 85 VAL A O 1
ATOM 637 N N . PRO A 1 86 ? 7.856 1.411 -24.246 1.00 90.19 86 PRO A N 1
ATOM 638 C CA . PRO A 1 86 ? 8.431 1.532 -25.583 1.00 90.19 86 PRO A CA 1
ATOM 639 C C . PRO A 1 86 ? 9.619 2.499 -25.623 1.00 90.19 86 PRO A C 1
ATOM 641 O O . PRO A 1 86 ? 10.576 2.223 -26.342 1.00 90.19 86 PRO A O 1
ATOM 644 N N . ALA A 1 87 ? 9.618 3.577 -24.828 1.00 87.94 87 ALA A N 1
ATOM 645 C CA . ALA A 1 87 ? 10.767 4.477 -24.719 1.00 87.94 87 ALA A CA 1
ATOM 646 C C . ALA A 1 87 ? 11.995 3.769 -24.119 1.00 87.94 87 ALA A C 1
ATOM 648 O O . ALA A 1 87 ? 13.088 3.840 -24.677 1.00 87.94 87 AL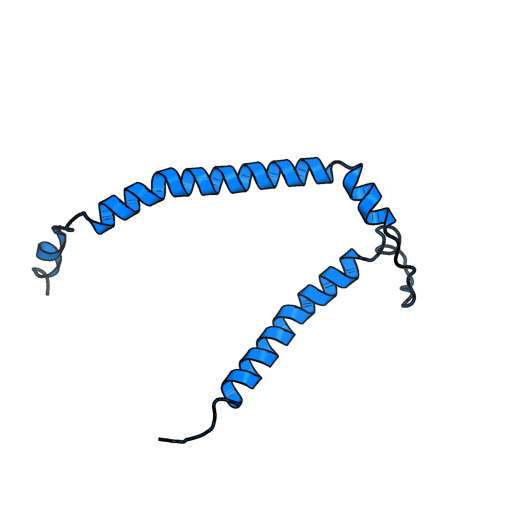A A O 1
ATOM 649 N N . ALA A 1 88 ? 11.818 3.022 -23.027 1.00 88.19 88 ALA A N 1
ATOM 650 C CA . ALA A 1 88 ? 12.870 2.224 -22.404 1.00 88.19 88 ALA A CA 1
ATOM 651 C C . ALA A 1 88 ? 13.363 1.108 -23.336 1.00 88.19 88 ALA A C 1
ATOM 653 O O . ALA A 1 88 ? 14.567 0.874 -23.432 1.00 88.19 88 ALA A O 1
ATOM 654 N N . TYR A 1 89 ? 12.460 0.457 -24.076 1.00 87.88 89 TYR A N 1
ATOM 655 C CA . TYR A 1 89 ? 12.825 -0.544 -25.077 1.00 87.88 89 TYR A CA 1
ATOM 656 C C . TYR A 1 89 ? 13.631 0.077 -26.224 1.00 87.88 89 TYR A C 1
ATOM 658 O O . TYR A 1 89 ? 14.690 -0.445 -26.582 1.00 87.88 89 TYR A O 1
ATOM 666 N N . ALA A 1 90 ? 13.190 1.224 -26.746 1.00 86.19 90 ALA A N 1
ATOM 667 C CA . ALA A 1 90 ? 13.916 1.978 -27.757 1.00 86.19 90 ALA A CA 1
ATOM 668 C C . ALA A 1 90 ? 15.302 2.387 -27.252 1.00 86.19 90 ALA A C 1
ATOM 670 O O . ALA A 1 90 ? 16.265 2.176 -27.974 1.00 86.19 90 ALA A O 1
ATOM 671 N N . PHE A 1 91 ? 15.446 2.868 -26.012 1.00 82.94 91 PHE A N 1
ATOM 672 C CA . PHE A 1 91 ? 16.756 3.168 -25.425 1.00 82.94 91 PHE A CA 1
ATOM 673 C C . PHE A 1 91 ? 17.626 1.925 -25.215 1.00 82.94 91 PHE A C 1
ATOM 675 O O . PHE A 1 91 ? 18.822 1.981 -25.483 1.00 82.94 91 PHE A O 1
ATOM 682 N N . SER A 1 92 ? 17.048 0.792 -24.802 1.00 82.31 92 SER A N 1
ATOM 683 C CA . SER A 1 92 ? 17.793 -0.463 -24.624 1.00 82.31 92 SER A CA 1
ATOM 684 C C . SER A 1 92 ? 18.358 -1.003 -25.941 1.00 82.31 92 SER A C 1
ATOM 686 O O . SER A 1 92 ? 19.413 -1.638 -25.958 1.00 82.31 92 SER A O 1
ATOM 688 N N . ARG A 1 93 ? 17.661 -0.746 -27.058 1.00 74.12 93 ARG A N 1
ATOM 689 C CA . ARG A 1 93 ? 18.039 -1.232 -28.390 1.00 74.12 93 ARG A CA 1
ATOM 690 C C . ARG A 1 93 ? 18.709 -0.173 -29.258 1.00 74.12 93 ARG A C 1
ATOM 692 O O . ARG A 1 93 ? 19.386 -0.517 -30.229 1.00 74.12 93 ARG A O 1
ATOM 699 N N . ALA A 1 94 ? 18.563 1.100 -28.908 1.00 69.75 94 ALA A N 1
ATOM 700 C CA . ALA A 1 94 ? 19.316 2.187 -29.491 1.00 69.75 94 ALA A CA 1
ATOM 701 C C . ALA A 1 94 ? 20.780 1.994 -29.103 1.00 69.75 94 ALA A C 1
ATOM 703 O O . ALA A 1 94 ? 21.184 2.192 -27.960 1.00 69.75 94 ALA A O 1
ATOM 704 N N . ARG A 1 95 ? 21.610 1.629 -30.082 1.00 59.38 95 ARG A N 1
ATOM 705 C CA . ARG A 1 95 ? 23.052 1.824 -29.954 1.00 59.38 95 ARG A CA 1
ATOM 706 C C . ARG A 1 95 ? 23.277 3.324 -29.836 1.00 59.38 95 ARG A C 1
ATOM 708 O O . ARG A 1 95 ? 23.223 4.029 -30.844 1.00 59.38 95 ARG A O 1
ATOM 715 N N . ILE A 1 96 ? 23.485 3.809 -28.617 1.00 63.81 96 ILE A N 1
ATOM 716 C CA . ILE A 1 96 ? 23.895 5.185 -28.355 1.00 63.81 96 ILE A CA 1
ATOM 717 C C . ILE A 1 96 ? 25.214 5.395 -29.109 1.00 63.81 96 ILE A C 1
ATOM 719 O O . ILE A 1 96 ? 26.284 5.009 -28.654 1.00 63.81 96 ILE A O 1
ATOM 723 N N . ARG A 1 97 ? 25.142 5.987 -30.307 1.00 58.09 97 ARG A N 1
ATOM 724 C CA . ARG A 1 97 ? 26.312 6.339 -31.133 1.00 58.09 97 ARG A CA 1
ATOM 725 C C . ARG A 1 97 ? 27.159 7.460 -30.506 1.00 58.09 97 ARG A C 1
ATOM 727 O O . ARG A 1 97 ? 28.177 7.831 -31.075 1.00 58.09 97 ARG A O 1
ATOM 734 N N . ALA A 1 98 ? 26.767 7.981 -29.341 1.00 59.19 98 ALA A N 1
ATOM 735 C CA . ALA A 1 98 ? 27.468 9.052 -28.635 1.00 59.19 98 ALA A CA 1
ATOM 736 C C . ALA A 1 98 ? 28.700 8.585 -27.836 1.00 59.19 98 ALA A C 1
ATOM 738 O O . ALA A 1 98 ? 29.438 9.428 -27.339 1.00 59.19 98 ALA A O 1
ATOM 739 N N . THR A 1 99 ? 28.986 7.278 -27.745 1.00 59.50 99 THR A N 1
ATOM 740 C CA . THR A 1 99 ? 30.194 6.782 -27.053 1.00 59.50 99 THR A CA 1
ATOM 741 C C . THR A 1 99 ? 31.496 7.273 -27.703 1.00 59.50 99 THR A C 1
ATOM 743 O O . THR A 1 99 ? 32.480 7.469 -27.002 1.00 59.50 99 THR A O 1
ATOM 746 N N . GLY A 1 100 ? 31.502 7.552 -29.014 1.00 61.34 100 GLY A N 1
ATOM 747 C CA . GLY A 1 100 ? 32.702 8.030 -29.717 1.00 61.34 100 GLY A CA 1
ATOM 748 C C . GLY A 1 100 ? 33.082 9.491 -29.444 1.00 61.34 100 GLY A C 1
ATOM 749 O O . GLY A 1 100 ? 34.217 9.874 -29.698 1.00 61.34 100 GLY A O 1
ATOM 750 N N . LEU A 1 101 ? 32.161 10.313 -28.924 1.00 65.00 101 LEU A N 1
ATOM 751 C CA . LEU A 1 101 ? 32.413 11.739 -28.667 1.00 65.00 101 LEU A CA 1
ATOM 752 C C . LEU A 1 101 ? 32.932 11.990 -27.243 1.00 65.00 101 LEU A C 1
ATOM 754 O O . LEU A 1 101 ? 33.584 12.999 -27.008 1.00 65.00 101 LEU A O 1
ATOM 758 N N . VAL A 1 102 ? 32.703 11.057 -26.311 1.00 62.38 102 VAL A N 1
ATOM 759 C CA . VAL A 1 102 ? 33.217 11.145 -24.930 1.00 62.38 102 VAL A CA 1
ATOM 760 C C . VAL A 1 102 ? 34.650 10.608 -24.824 1.00 62.38 102 VAL A C 1
ATOM 762 O O . VAL A 1 102 ? 35.402 11.067 -23.975 1.00 62.38 102 VAL A O 1
ATOM 765 N N . SER A 1 103 ? 35.068 9.703 -25.720 1.00 60.75 103 SER A N 1
ATOM 766 C CA . SER A 1 103 ? 36.451 9.195 -25.765 1.00 60.75 103 SER A CA 1
ATOM 767 C C . SER A 1 103 ? 37.426 10.094 -26.534 1.00 60.75 103 SER A C 1
ATOM 769 O O . SER A 1 103 ? 38.598 9.760 -26.629 1.00 60.75 103 SER A O 1
ATOM 771 N N . LEU A 1 104 ? 36.951 11.186 -27.146 1.00 70.19 104 LEU A N 1
ATOM 772 C CA . LEU A 1 104 ? 37.800 12.176 -27.826 1.00 70.19 104 LEU A CA 1
ATOM 773 C C . LEU A 1 104 ? 38.249 13.318 -26.893 1.00 70.19 104 LEU A C 1
ATOM 775 O O . LEU A 1 104 ? 39.019 14.172 -27.321 1.00 70.19 104 LEU A O 1
ATOM 779 N N . TRP A 1 105 ? 37.777 13.333 -25.640 1.00 63.94 105 TRP A N 1
ATOM 780 C CA . TRP A 1 105 ? 38.080 14.362 -24.632 1.00 63.94 105 TRP A CA 1
ATOM 781 C C . TRP A 1 105 ? 38.726 13.805 -23.346 1.00 63.94 105 TRP A C 1
ATOM 783 O O . TRP A 1 105 ? 38.821 14.524 -22.352 1.00 63.94 105 TRP A O 1
ATOM 793 N N . THR A 1 106 ? 39.189 12.551 -23.366 1.00 56.06 106 THR A N 1
ATOM 794 C CA . THR A 1 106 ? 40.086 11.951 -22.357 1.00 56.06 106 THR A CA 1
ATOM 795 C C . THR A 1 106 ? 41.266 11.314 -23.059 1.00 56.06 106 THR A C 1
ATOM 797 O O . THR A 1 106 ? 42.409 11.545 -22.619 1.00 56.06 106 THR A O 1
#

Radius of gyration: 26.3 Å; Cα contacts (8 Å, |Δi|>4): 14; chains: 1; bounding box: 62×31×61 Å

Sequence (106 aa):
MSSRGPVLPVLVAVLLVAVVLCPVVFIVQMSFRTGLEAFRMPPTLVFSPTLRNYADLVEGKFVRSLVNSTVTSTSTTALALLLGVPAAYAFSRARIRATGLVSLWT

Secondary structure (DSSP, 8-state):
-----THHHHHHHHHHHHHHHHHHHHHHHHHTS-TTTTTPSS--S-----THHHHHHHHSTHHHHHHHHHHHHHHHHHHHHHHHHHHHHHHHHS--TTHHHHTT--

Solvent-accessible surface area (backbone atoms only — not comparable to full-atom values): 6514 Å² total; per-residue (Å²): 136,84,89,68,68,72,58,62,65,50,53,52,50,53,51,51,51,51,61,64,43,49,62,51,53,53,51,53,58,54,70,58,52,47,79,76,64,76,75,45,87,79,84,69,95,78,75,81,85,56,72,60,57,60,52,55,43,64,78,40,69,52,52,57,53,50,52,53,50,51,51,52,51,50,51,51,52,49,53,48,46,68,55,44,49,58,51,51,50,47,56,75,68,46,77,72,75,62,64,69,66,62,66,74,78,112

Foldseek 3Di:
DDPPDCVVVVVVVVVVVCVVCVVVVVVVVVVQAAPVQVPDPPHDPDDDRDCVNVVVCVVDCNVVVVVVVVVVVVVVVVVCCVVVVVVVVCVVPPPPPCPVVVVVVD